Protein AF-A0A918WBV5-F1 (afdb_monomer_lite)

Sequence (79 aa):
MRLLESLAPEEARALRVTLCGYDHREAGQALLAAIALCRRWSAAAEAPVERRRHAEELAVRYLLDVVEGSIGRSTGADG

Secondary structure (DSSP, 8-state):
-HHHHHH-HHHHHHHHTT---S-HHHHHHHHHHHHHHHHHHHHH-SS-----HHHHHHHHHHHHHHHTTGGGSSSS---

pLDDT: mean 82.0, std 12.77, range [46.34, 94.69]

Structure (mmCIF, N/CA/C/O backbone):
data_AF-A0A918WBV5-F1
#
_entry.id   AF-A0A918WBV5-F1
#
loop_
_atom_site.group_PDB
_atom_site.id
_atom_site.type_symbol
_atom_site.label_atom_id
_atom_site.label_alt_id
_atom_site.label_comp_id
_atom_site.label_asym_id
_atom_site.label_entity_id
_atom_site.label_seq_id
_atom_site.pdbx_PDB_ins_code
_atom_site.Cartn_x
_atom_site.Cartn_y
_atom_site.Cartn_z
_atom_site.occupancy
_atom_site.B_iso_or_equiv
_atom_site.auth_seq_id
_atom_site.auth_comp_id
_atom_site.auth_asym_id
_atom_site.auth_atom_id
_atom_site.pdbx_PDB_model_num
ATOM 1 N N . MET A 1 1 ? 1.931 -15.322 9.111 1.00 60.69 1 MET A N 1
ATOM 2 C CA . MET A 1 1 ? 0.784 -15.076 8.209 1.00 60.69 1 MET A CA 1
ATOM 3 C C . MET A 1 1 ? -0.506 -15.736 8.700 1.00 60.69 1 MET A C 1
ATOM 5 O O . MET A 1 1 ? -1.475 -15.014 8.862 1.00 60.69 1 MET A O 1
ATOM 9 N N . ARG A 1 2 ? -0.502 -17.029 9.077 1.00 73.88 2 ARG A N 1
ATOM 10 C CA . ARG A 1 2 ? -1.704 -17.750 9.566 1.00 73.88 2 ARG A CA 1
ATOM 11 C C . ARG A 1 2 ? -2.455 -17.094 10.735 1.00 73.88 2 ARG A C 1
ATOM 13 O O . ARG A 1 2 ? -3.675 -17.139 10.768 1.00 73.88 2 ARG A O 1
ATOM 20 N N . LEU A 1 3 ? -1.740 -16.484 11.685 1.00 78.69 3 LEU A N 1
ATOM 21 C CA . LEU A 1 3 ? -2.375 -15.820 12.832 1.00 78.69 3 LEU A CA 1
ATOM 22 C C . LEU A 1 3 ? -3.207 -14.603 12.399 1.00 78.69 3 LEU A C 1
ATOM 24 O O . LEU A 1 3 ? -4.327 -14.433 12.857 1.00 78.69 3 LEU A O 1
ATOM 28 N N . LEU A 1 4 ? -2.682 -13.792 11.478 1.00 79.00 4 LEU A N 1
ATOM 29 C CA . LEU A 1 4 ? -3.402 -12.632 10.961 1.00 79.00 4 LEU A CA 1
ATOM 30 C C . LEU A 1 4 ? -4.575 -13.058 10.073 1.00 79.00 4 LEU A C 1
ATOM 32 O O . LEU A 1 4 ? -5.657 -12.512 10.207 1.00 79.00 4 LEU A O 1
ATOM 36 N N . GLU A 1 5 ? -4.391 -14.084 9.239 1.00 85.19 5 GLU A N 1
ATOM 37 C CA . GLU A 1 5 ? -5.470 -14.660 8.419 1.00 85.19 5 GLU A CA 1
ATOM 38 C C . GLU A 1 5 ? -6.638 -15.188 9.266 1.00 85.19 5 GLU A C 1
ATOM 40 O O . GLU A 1 5 ? -7.783 -15.120 8.834 1.00 85.19 5 GLU A O 1
ATOM 45 N N . SER A 1 6 ? -6.362 -15.682 10.477 1.00 87.19 6 SER A N 1
ATOM 46 C CA . SER A 1 6 ? -7.392 -16.157 11.406 1.00 87.19 6 SER A CA 1
ATOM 47 C C . SER A 1 6 ? -8.094 -15.039 12.181 1.00 87.19 6 SER A C 1
ATOM 49 O O . SER A 1 6 ? -9.242 -15.225 12.572 1.00 87.19 6 SER A O 1
ATOM 51 N N . LEU A 1 7 ? -7.406 -13.933 12.477 1.00 90.06 7 LEU A N 1
ATOM 52 C CA . LEU A 1 7 ? -7.925 -12.858 13.335 1.00 90.06 7 LEU A CA 1
ATOM 53 C C . LEU A 1 7 ? -8.531 -11.698 12.538 1.00 90.06 7 LEU A C 1
ATOM 55 O O . LEU A 1 7 ? -9.428 -11.020 13.027 1.00 90.06 7 LEU A O 1
ATOM 59 N N . ALA A 1 8 ? -8.012 -11.461 11.337 1.00 86.19 8 ALA A N 1
ATOM 60 C CA . ALA A 1 8 ? -8.282 -10.291 10.513 1.00 86.19 8 ALA A CA 1
ATOM 61 C C . ALA A 1 8 ? -8.144 -10.686 9.023 1.00 86.19 8 ALA A C 1
ATOM 63 O O . ALA A 1 8 ? -7.150 -10.356 8.365 1.00 86.19 8 ALA A O 1
ATOM 64 N N . PRO A 1 9 ? -9.081 -11.499 8.496 1.00 86.00 9 PRO A N 1
ATOM 65 C CA . PRO A 1 9 ? -8.954 -12.111 7.172 1.00 86.00 9 PRO A CA 1
ATOM 66 C C . PRO A 1 9 ? -8.937 -11.078 6.038 1.00 86.00 9 PRO A C 1
ATOM 68 O O . PRO A 1 9 ? -8.200 -11.248 5.064 1.00 86.00 9 PRO A O 1
ATOM 71 N N . GLU A 1 10 ? -9.690 -9.986 6.173 1.00 87.50 10 GLU A N 1
ATOM 72 C CA . GLU A 1 10 ? -9.739 -8.920 5.170 1.00 87.50 10 GLU A CA 1
ATOM 73 C C . GLU A 1 10 ? -8.443 -8.099 5.156 1.00 87.50 10 GLU A C 1
ATOM 75 O O . GLU A 1 10 ? -7.900 -7.797 4.092 1.00 87.50 10 GLU A O 1
ATOM 80 N N . GLU A 1 11 ? -7.871 -7.815 6.324 1.00 86.75 11 GLU A N 1
ATOM 81 C CA . GLU A 1 11 ? -6.578 -7.153 6.482 1.00 86.75 11 GLU A CA 1
ATOM 82 C C . GLU A 1 11 ? -5.444 -8.037 5.959 1.00 86.75 11 GLU A C 1
ATOM 84 O O . GLU A 1 11 ? -4.547 -7.560 5.260 1.00 86.75 11 GLU A O 1
ATOM 89 N N . ALA A 1 12 ? -5.504 -9.343 6.228 1.00 88.44 12 ALA A N 1
ATOM 90 C CA . ALA A 1 12 ? -4.559 -10.310 5.685 1.00 88.44 12 ALA A CA 1
ATOM 91 C C . ALA A 1 12 ? -4.638 -10.376 4.152 1.00 88.44 12 ALA A C 1
ATOM 93 O O . ALA A 1 12 ? -3.605 -10.419 3.478 1.00 88.44 12 ALA A O 1
ATOM 94 N N . ARG A 1 13 ? -5.847 -10.332 3.580 1.00 86.88 13 ARG A N 1
ATOM 95 C CA . ARG A 1 13 ? -6.052 -10.269 2.127 1.00 86.88 13 ARG A CA 1
ATOM 96 C C . ARG A 1 13 ? -5.516 -8.964 1.539 1.00 86.88 13 ARG A C 1
ATOM 98 O O . ARG A 1 13 ? -4.867 -8.993 0.494 1.00 86.88 13 ARG A O 1
ATOM 105 N N . ALA A 1 14 ? -5.732 -7.843 2.220 1.00 87.56 14 ALA A N 1
ATOM 106 C CA . ALA A 1 14 ? -5.212 -6.542 1.817 1.00 87.56 14 ALA A CA 1
ATOM 107 C C . ALA A 1 14 ? -3.676 -6.464 1.893 1.00 87.56 14 ALA A C 1
ATOM 109 O O . ALA A 1 14 ? -3.062 -5.787 1.078 1.00 87.56 14 ALA A O 1
ATOM 110 N N . LEU A 1 15 ? -3.036 -7.195 2.806 1.00 88.88 15 LEU A N 1
ATOM 111 C CA . LEU A 1 15 ? -1.574 -7.311 2.857 1.00 88.88 15 LEU A CA 1
ATOM 112 C C . LEU A 1 15 ? -1.010 -8.232 1.772 1.00 88.88 1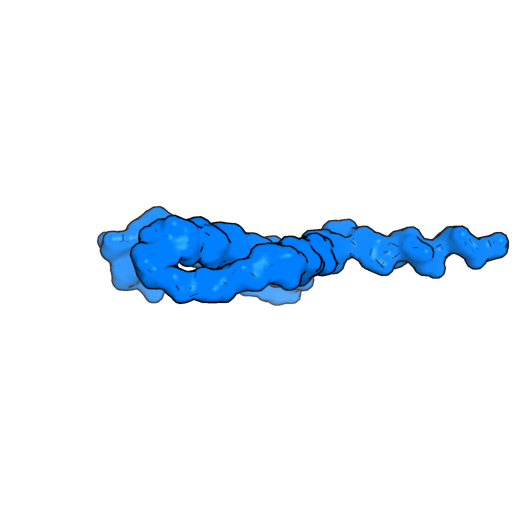5 LEU A C 1
ATOM 114 O O . LEU A 1 15 ? 0.105 -8.027 1.305 1.00 88.88 15 LEU A O 1
ATOM 118 N N . ARG A 1 16 ? -1.762 -9.242 1.320 1.00 89.06 16 ARG A N 1
ATOM 119 C CA . ARG A 1 16 ? -1.293 -10.141 0.249 1.00 89.06 16 ARG A CA 1
ATOM 120 C C . ARG A 1 16 ? -1.043 -9.411 -1.066 1.00 89.06 16 ARG A C 1
ATOM 122 O O . ARG A 1 16 ? -0.129 -9.795 -1.784 1.00 89.06 16 ARG A O 1
ATOM 129 N N . VAL A 1 17 ? -1.799 -8.352 -1.362 1.00 89.12 17 VAL A N 1
ATOM 130 C CA . VAL A 1 17 ? -1.595 -7.537 -2.574 1.00 89.12 17 VAL A CA 1
ATOM 131 C C . VAL A 1 17 ? -0.386 -6.600 -2.489 1.00 89.12 17 VAL A C 1
ATOM 133 O O . VAL A 1 17 ? -0.003 -6.028 -3.502 1.00 89.12 17 VAL A O 1
ATOM 136 N N . THR A 1 18 ? 0.245 -6.458 -1.318 1.00 89.62 18 THR A N 1
ATOM 137 C CA . THR A 1 18 ? 1.499 -5.699 -1.165 1.00 89.62 18 THR A CA 1
ATOM 138 C C . THR A 1 18 ? 2.740 -6.581 -1.307 1.00 89.62 18 THR A C 1
ATOM 140 O O . THR A 1 18 ? 3.856 -6.103 -1.114 1.00 89.62 18 THR A O 1
ATOM 143 N N . LEU A 1 19 ? 2.571 -7.876 -1.579 1.00 89.00 19 LEU A N 1
ATOM 144 C CA . LEU A 1 19 ? 3.673 -8.788 -1.864 1.00 89.00 19 LEU A CA 1
ATOM 145 C C . LEU A 1 19 ? 3.984 -8.752 -3.363 1.00 89.00 19 LEU A C 1
ATOM 147 O O . LEU A 1 19 ? 3.073 -8.689 -4.184 1.00 89.00 19 LEU A O 1
ATOM 151 N N . CYS A 1 20 ? 5.265 -8.821 -3.716 1.00 89.62 20 CYS A N 1
ATOM 152 C CA . CYS A 1 20 ? 5.728 -8.932 -5.098 1.00 89.62 20 CYS A CA 1
ATOM 153 C C . CYS A 1 20 ? 6.676 -10.123 -5.253 1.00 89.62 20 CYS A C 1
ATOM 155 O O . CYS A 1 20 ? 7.308 -10.554 -4.284 1.00 89.62 20 CYS A O 1
ATOM 157 N N . GLY A 1 21 ? 6.745 -10.663 -6.472 1.00 83.62 21 GLY A N 1
ATOM 158 C CA . GLY A 1 21 ? 7.806 -11.575 -6.879 1.00 83.62 21 GLY A CA 1
ATOM 159 C C . GLY A 1 21 ? 9.087 -10.820 -7.246 1.00 83.62 21 GLY A C 1
ATOM 160 O O . GLY A 1 21 ? 9.418 -9.791 -6.662 1.00 83.62 21 GLY A O 1
ATOM 161 N N . TYR A 1 22 ? 9.812 -11.326 -8.245 1.00 80.81 22 TYR A N 1
ATOM 162 C CA . TYR A 1 22 ? 11.070 -10.737 -8.730 1.00 80.81 22 TYR A CA 1
ATOM 163 C C . TYR A 1 22 ? 10.892 -9.840 -9.968 1.00 80.81 22 TYR A C 1
ATOM 165 O O . TYR A 1 22 ? 11.869 -9.511 -10.636 1.00 80.81 22 TYR A O 1
ATOM 173 N N . ASP A 1 23 ? 9.655 -9.458 -10.294 1.00 86.50 23 ASP A N 1
ATOM 174 C CA . ASP A 1 23 ? 9.334 -8.623 -11.450 1.00 86.50 23 ASP A CA 1
ATOM 175 C C . ASP A 1 23 ? 9.186 -7.141 -11.061 1.00 86.50 23 ASP A C 1
ATOM 177 O O . ASP A 1 23 ? 8.525 -6.788 -10.082 1.00 86.50 23 ASP A O 1
ATOM 181 N N . HIS A 1 24 ? 9.797 -6.248 -11.844 1.00 84.12 24 HIS A N 1
ATOM 182 C CA . HIS A 1 24 ? 9.789 -4.809 -11.565 1.00 84.12 24 HIS A CA 1
ATOM 183 C C . HIS A 1 24 ? 8.391 -4.185 -11.652 1.00 84.12 24 HIS A C 1
ATOM 185 O O . HIS A 1 24 ? 8.086 -3.250 -10.905 1.00 84.12 24 HIS A O 1
ATOM 191 N N . ARG A 1 25 ? 7.527 -4.693 -12.536 1.00 86.00 25 ARG A N 1
ATOM 192 C CA . ARG A 1 25 ? 6.152 -4.210 -12.668 1.00 86.00 25 ARG A CA 1
ATOM 193 C C . ARG A 1 25 ? 5.311 -4.682 -11.485 1.00 86.00 25 ARG A C 1
ATOM 195 O O . ARG A 1 25 ? 4.567 -3.879 -10.925 1.00 86.00 25 ARG A O 1
ATOM 202 N N . GLU A 1 26 ? 5.467 -5.932 -11.058 1.00 89.25 26 GLU A N 1
ATOM 203 C CA . GLU A 1 26 ? 4.854 -6.461 -9.835 1.00 89.25 26 GLU A CA 1
ATOM 204 C C . GLU A 1 26 ? 5.305 -5.690 -8.592 1.00 89.25 26 GLU A C 1
ATOM 206 O O . GLU A 1 26 ? 4.468 -5.326 -7.767 1.00 89.25 26 GLU A O 1
ATOM 211 N N . ALA A 1 27 ? 6.597 -5.367 -8.476 1.00 90.62 27 ALA A N 1
ATOM 212 C CA . ALA A 1 27 ? 7.123 -4.544 -7.386 1.00 90.62 27 ALA A CA 1
ATOM 213 C C . ALA A 1 27 ? 6.478 -3.147 -7.363 1.00 90.62 27 ALA A C 1
ATOM 215 O O . ALA A 1 27 ? 6.072 -2.657 -6.308 1.00 90.62 27 ALA A O 1
ATOM 216 N N . GLY A 1 28 ? 6.310 -2.532 -8.536 1.00 91.62 28 GLY A N 1
ATOM 217 C CA . GLY A 1 28 ? 5.593 -1.270 -8.694 1.00 91.62 28 GLY A CA 1
ATOM 218 C C . GLY A 1 28 ? 4.136 -1.331 -8.225 1.00 91.62 28 GLY A C 1
ATOM 219 O O . GLY A 1 28 ? 3.684 -0.476 -7.462 1.00 91.62 28 GLY A O 1
ATOM 220 N N . GLN A 1 29 ? 3.406 -2.368 -8.636 1.00 91.50 29 GLN A N 1
ATOM 221 C CA . GLN A 1 29 ? 2.013 -2.580 -8.229 1.00 91.50 29 GLN A CA 1
ATOM 222 C C . GLN A 1 29 ? 1.886 -2.854 -6.723 1.00 91.50 29 GLN A C 1
ATOM 224 O O . GLN A 1 29 ? 1.003 -2.298 -6.069 1.00 91.50 29 GLN A O 1
ATOM 229 N N . ALA A 1 30 ? 2.802 -3.640 -6.153 1.00 93.94 30 ALA A N 1
ATOM 230 C CA . ALA A 1 30 ? 2.846 -3.923 -4.722 1.00 93.94 30 ALA A CA 1
ATOM 231 C C . ALA A 1 30 ? 3.084 -2.654 -3.884 1.00 93.94 30 ALA A C 1
ATOM 233 O O . ALA A 1 30 ? 2.426 -2.457 -2.859 1.00 93.94 30 ALA A O 1
ATOM 234 N N . LEU A 1 31 ? 3.963 -1.753 -4.339 1.00 92.88 31 LEU A N 1
ATOM 235 C CA . LEU A 1 31 ? 4.193 -0.457 -3.691 1.00 92.88 31 LEU A CA 1
ATOM 236 C C . LEU A 1 31 ? 2.947 0.436 -3.734 1.00 92.88 31 LEU A C 1
ATOM 238 O O . LEU A 1 31 ? 2.576 1.028 -2.717 1.00 92.88 31 LEU A O 1
ATOM 242 N N . LEU A 1 32 ? 2.260 0.504 -4.878 1.00 93.69 32 LEU A N 1
ATOM 243 C CA . LEU A 1 32 ? 1.005 1.255 -5.007 1.00 93.69 32 LEU A CA 1
ATOM 244 C C . LEU A 1 32 ? -0.090 0.692 -4.087 1.00 93.69 32 LEU A C 1
ATOM 246 O O . LEU A 1 32 ? -0.790 1.458 -3.417 1.00 93.69 32 LEU A O 1
ATOM 250 N N . ALA A 1 33 ? -0.198 -0.636 -3.993 1.00 93.31 33 ALA A N 1
ATOM 251 C CA . ALA A 1 33 ? -1.116 -1.304 -3.074 1.00 93.31 33 ALA A CA 1
ATOM 252 C C . ALA A 1 33 ? -0.787 -0.987 -1.605 1.00 93.31 33 ALA A C 1
ATOM 254 O O . ALA A 1 33 ? -1.693 -0.687 -0.823 1.00 93.31 33 ALA A O 1
ATOM 255 N N . ALA A 1 34 ? 0.499 -0.969 -1.239 1.00 92.44 34 ALA A N 1
ATOM 256 C CA . ALA A 1 34 ? 0.945 -0.607 0.105 1.00 92.44 34 ALA A CA 1
ATOM 257 C C . ALA A 1 34 ? 0.580 0.843 0.460 1.00 92.44 34 ALA A C 1
ATOM 259 O O . ALA A 1 34 ? 0.060 1.105 1.544 1.00 92.44 34 ALA A O 1
ATOM 260 N N . ILE A 1 35 ? 0.768 1.787 -0.467 1.00 91.75 35 ILE A N 1
ATOM 261 C CA . ILE A 1 35 ? 0.370 3.187 -0.267 1.00 91.75 35 ILE A CA 1
ATOM 262 C C . ILE A 1 35 ? -1.146 3.310 -0.074 1.00 91.75 35 ILE A C 1
ATOM 264 O O . ILE A 1 35 ? -1.598 4.019 0.830 1.00 91.75 35 ILE A O 1
ATOM 268 N N . ALA A 1 36 ? -1.947 2.619 -0.890 1.00 91.06 36 ALA A N 1
ATOM 269 C CA . ALA A 1 36 ? -3.403 2.623 -0.759 1.00 91.06 36 ALA A CA 1
ATOM 270 C C . ALA A 1 36 ? -3.862 2.054 0.596 1.00 91.06 36 ALA A C 1
ATOM 272 O O . ALA A 1 36 ? -4.800 2.580 1.207 1.00 91.06 36 ALA A O 1
ATOM 273 N N . LEU A 1 37 ? -3.177 1.019 1.087 1.00 90.75 37 LEU A N 1
ATOM 274 C CA . LEU A 1 37 ? -3.434 0.416 2.391 1.00 90.75 37 LEU A CA 1
ATOM 275 C C . LEU A 1 37 ? -3.082 1.375 3.536 1.00 90.75 37 LEU A C 1
ATOM 277 O O . LEU A 1 37 ? -3.930 1.644 4.387 1.00 90.75 37 LEU A O 1
ATOM 281 N N . CYS A 1 38 ? -1.895 1.986 3.494 1.00 86.94 38 CYS A N 1
ATOM 282 C CA . CYS A 1 38 ? -1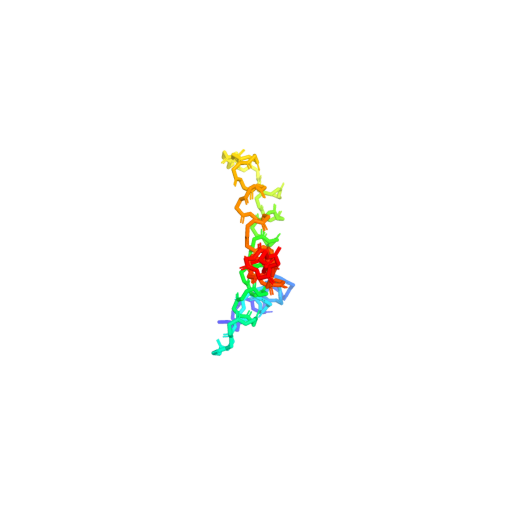.479 3.015 4.448 1.00 86.94 38 CYS A CA 1
ATOM 283 C C . CYS A 1 38 ? -2.453 4.198 4.463 1.00 86.94 38 CYS A C 1
ATOM 285 O O . CYS A 1 38 ? -2.860 4.655 5.528 1.00 86.94 38 CYS A O 1
ATOM 287 N N . ARG A 1 39 ? -2.902 4.672 3.292 1.00 87.81 39 ARG A N 1
ATOM 288 C CA . ARG A 1 39 ? -3.911 5.738 3.188 1.00 87.81 39 ARG A CA 1
ATOM 289 C C . ARG A 1 39 ? -5.180 5.399 3.954 1.00 87.81 39 ARG A C 1
ATOM 291 O O . ARG A 1 39 ? -5.639 6.239 4.726 1.00 87.81 39 ARG A O 1
ATOM 298 N N . ARG A 1 40 ? -5.701 4.189 3.750 1.00 87.75 40 ARG A N 1
ATOM 299 C CA . ARG A 1 40 ? -6.937 3.698 4.365 1.00 87.75 40 ARG A CA 1
ATOM 300 C C . ARG A 1 40 ? -6.801 3.546 5.876 1.00 87.75 40 ARG A C 1
ATOM 302 O O . ARG A 1 40 ? -7.642 4.053 6.608 1.00 87.75 40 ARG A O 1
ATOM 309 N N . TRP A 1 41 ? -5.740 2.895 6.341 1.00 86.44 41 TRP A N 1
ATOM 310 C CA . TRP A 1 41 ? -5.530 2.669 7.770 1.00 86.44 41 TRP A CA 1
ATOM 311 C C . TRP A 1 41 ? -5.225 3.955 8.525 1.00 86.44 41 TRP A C 1
ATOM 313 O O . TRP A 1 41 ? -5.792 4.174 9.586 1.00 86.44 41 TRP A O 1
ATOM 323 N N . SER A 1 42 ? -4.424 4.859 7.960 1.00 83.50 42 SER A N 1
ATOM 324 C CA . SER A 1 42 ? -4.197 6.171 8.573 1.00 83.50 42 SER A CA 1
ATOM 325 C C . SER A 1 42 ? -5.441 7.062 8.568 1.00 83.50 42 SER A C 1
ATOM 327 O O . SER A 1 42 ? -5.515 7.969 9.382 1.00 83.50 42 SER A O 1
ATOM 329 N N . ALA A 1 43 ? -6.402 6.848 7.662 1.00 82.81 43 ALA A N 1
ATOM 330 C CA . ALA A 1 43 ? -7.692 7.541 7.711 1.00 82.81 43 ALA A CA 1
ATOM 331 C C . ALA A 1 43 ? -8.634 6.957 8.778 1.00 82.81 43 ALA A C 1
ATOM 333 O O . ALA A 1 43 ? -9.469 7.681 9.308 1.00 82.81 43 ALA A O 1
ATOM 334 N N . ALA A 1 44 ? -8.502 5.662 9.078 1.00 82.25 44 ALA A N 1
ATOM 335 C CA . ALA A 1 44 ? -9.267 4.973 10.115 1.00 82.25 44 ALA A CA 1
ATOM 336 C C . ALA A 1 44 ? -8.646 5.103 11.519 1.00 82.25 44 ALA A C 1
ATOM 338 O O . ALA A 1 44 ? -9.320 4.848 12.512 1.00 82.25 44 ALA A O 1
ATOM 339 N N . ALA A 1 45 ? -7.367 5.470 11.613 1.00 79.62 45 ALA A N 1
ATOM 340 C CA . ALA A 1 45 ? -6.677 5.657 12.879 1.00 79.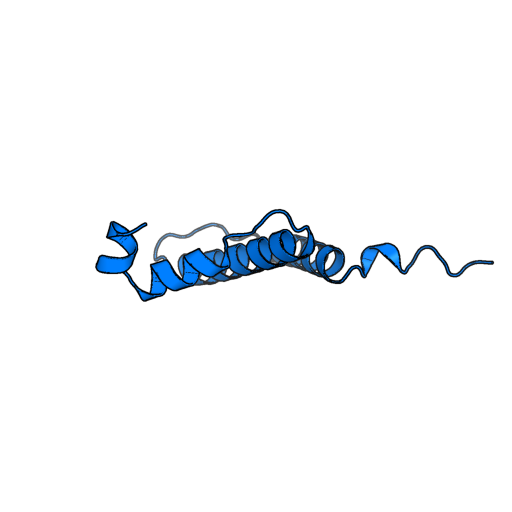62 45 ALA A CA 1
ATOM 341 C C . ALA A 1 45 ? -7.132 6.955 13.564 1.00 79.62 45 ALA A C 1
ATOM 343 O O . ALA A 1 45 ? -7.097 8.028 12.968 1.00 79.62 45 ALA A O 1
ATOM 344 N N . GLU A 1 46 ? -7.489 6.864 14.847 1.00 66.69 46 GLU A N 1
ATOM 345 C CA . GLU A 1 46 ? -7.819 8.029 15.684 1.00 66.69 46 GLU A CA 1
ATOM 346 C C . GLU A 1 46 ? -6.580 8.878 16.029 1.00 66.69 46 GLU A C 1
ATOM 348 O O . GLU A 1 46 ? -6.695 10.039 16.418 1.00 66.69 46 GLU A O 1
ATOM 353 N N . ALA A 1 47 ? -5.377 8.314 15.870 1.00 69.38 47 ALA A N 1
ATOM 354 C CA . ALA A 1 47 ? -4.127 9.017 16.114 1.00 69.38 47 ALA A CA 1
ATOM 355 C C . ALA A 1 47 ? -3.797 9.980 14.955 1.00 69.38 47 ALA A C 1
ATOM 357 O O . ALA A 1 47 ? -3.775 9.553 13.794 1.00 69.38 47 ALA A O 1
ATOM 358 N N . PRO A 1 48 ? -3.466 11.255 15.237 1.00 62.44 48 PRO A N 1
ATOM 359 C CA . PRO A 1 48 ? -3.104 12.218 14.208 1.00 62.44 48 PRO A CA 1
ATOM 360 C C . PRO A 1 48 ? -1.725 11.874 13.635 1.00 62.44 48 PRO A C 1
ATOM 362 O O . PRO A 1 48 ? -0.687 12.292 14.140 1.00 62.44 48 PRO A O 1
ATOM 365 N N . VAL A 1 49 ? -1.710 11.10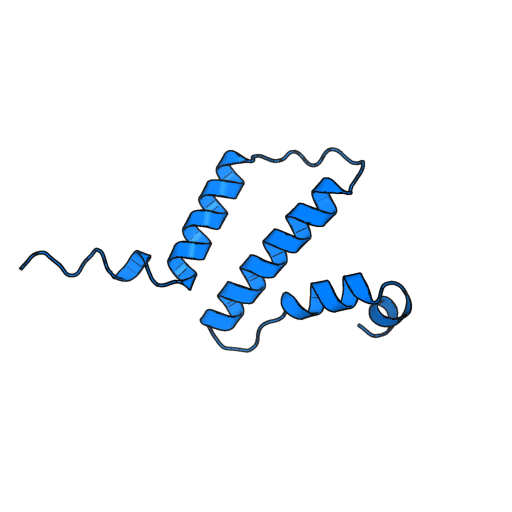2 12.552 1.00 70.81 49 VAL A N 1
ATOM 366 C CA . VAL A 1 49 ? -0.530 10.979 11.696 1.00 70.81 49 VAL A CA 1
ATOM 367 C C . VAL A 1 49 ? -0.428 12.273 10.895 1.00 70.81 49 VAL A C 1
ATOM 369 O O . VAL A 1 49 ? -1.333 12.595 10.123 1.00 70.81 49 VAL A O 1
ATOM 372 N N . GLU A 1 50 ? 0.652 13.036 11.068 1.00 73.12 50 GLU A N 1
ATOM 373 C CA . GLU A 1 50 ? 0.876 14.234 10.258 1.00 73.12 50 GLU A CA 1
ATOM 374 C C . GLU A 1 50 ? 1.052 13.828 8.788 1.00 73.12 50 GLU A C 1
ATOM 376 O O . GLU A 1 50 ? 2.037 13.198 8.399 1.00 73.12 50 GLU A O 1
ATOM 381 N N . ARG A 1 51 ? 0.071 14.182 7.952 1.00 72.00 51 ARG A N 1
ATOM 382 C CA . ARG A 1 51 ? 0.100 13.881 6.519 1.00 72.00 51 ARG A CA 1
ATOM 383 C C . ARG A 1 51 ? 0.512 15.111 5.735 1.00 72.00 51 ARG A C 1
ATOM 385 O O . ARG A 1 51 ? -0.290 16.020 5.522 1.00 72.00 51 ARG A O 1
ATOM 392 N N . ARG A 1 52 ? 1.728 15.092 5.192 1.00 84.69 52 ARG A N 1
ATOM 393 C CA . ARG A 1 52 ? 2.157 16.037 4.150 1.00 84.69 52 ARG A CA 1
ATOM 394 C C . ARG A 1 52 ? 1.509 15.663 2.814 1.00 84.69 52 ARG A C 1
ATOM 396 O O . ARG A 1 52 ? 2.180 15.154 1.922 1.00 84.69 52 ARG A O 1
ATOM 403 N N . ARG A 1 53 ? 0.195 15.898 2.690 1.00 82.44 53 ARG A N 1
ATOM 404 C CA . ARG A 1 53 ? -0.642 15.440 1.559 1.00 82.44 53 ARG A CA 1
ATOM 405 C C . ARG A 1 53 ? -0.041 15.769 0.194 1.00 82.44 53 ARG A C 1
ATOM 407 O O . ARG A 1 53 ? 0.010 14.904 -0.665 1.00 82.44 53 ARG A O 1
ATOM 414 N N . HIS A 1 54 ? 0.495 16.976 0.037 1.00 85.19 54 HIS A N 1
ATOM 415 C CA . HIS A 1 54 ? 1.097 17.403 -1.223 1.00 85.19 54 HIS A CA 1
ATOM 416 C C . HIS A 1 54 ? 2.380 16.630 -1.576 1.00 85.19 54 HIS A C 1
ATOM 418 O O . HIS A 1 54 ? 2.558 16.200 -2.711 1.00 85.19 54 HIS A O 1
ATOM 424 N N . ALA A 1 55 ? 3.258 16.395 -0.594 1.00 87.75 55 ALA A N 1
ATOM 425 C CA . ALA A 1 55 ? 4.459 15.584 -0.798 1.00 87.75 55 ALA A CA 1
ATOM 426 C C . ALA A 1 55 ? 4.100 14.120 -1.098 1.00 87.75 55 ALA A C 1
ATOM 428 O O . ALA A 1 55 ? 4.729 13.481 -1.938 1.00 87.75 55 ALA A O 1
ATOM 429 N N . GLU A 1 56 ? 3.061 13.603 -0.439 1.00 90.00 56 GLU A N 1
ATOM 430 C CA . GLU A 1 56 ? 2.532 12.265 -0.690 1.00 90.00 56 GLU A CA 1
ATOM 431 C C . GLU A 1 56 ? 1.955 12.144 -2.111 1.00 90.00 56 GLU A C 1
ATOM 433 O O . GLU A 1 56 ? 2.251 11.186 -2.817 1.00 90.00 56 GLU A O 1
ATOM 438 N N . GLU A 1 57 ? 1.163 13.116 -2.562 1.00 91.00 57 GLU A N 1
ATOM 439 C CA . GLU A 1 57 ? 0.624 13.166 -3.926 1.00 91.00 57 GLU A CA 1
ATOM 440 C C . GLU A 1 57 ? 1.730 13.221 -4.981 1.00 91.00 57 GLU A C 1
ATOM 442 O O . GLU A 1 57 ? 1.666 12.474 -5.960 1.00 91.00 57 GLU A O 1
ATOM 447 N N . LEU A 1 58 ? 2.762 14.042 -4.760 1.00 94.69 58 LEU A N 1
ATOM 448 C CA . LEU A 1 58 ? 3.917 14.136 -5.650 1.00 94.69 58 LEU A CA 1
ATOM 449 C C . LEU A 1 58 ? 4.663 12.798 -5.749 1.00 94.69 58 LEU A C 1
ATOM 451 O O . LEU A 1 58 ? 4.939 12.324 -6.851 1.00 94.69 58 LEU A O 1
ATOM 455 N N . ALA A 1 59 ? 4.946 12.160 -4.610 1.00 92.69 59 ALA A N 1
ATOM 456 C CA . ALA A 1 59 ? 5.628 10.869 -4.571 1.00 92.69 59 ALA A CA 1
ATOM 457 C C . ALA A 1 59 ? 4.811 9.762 -5.259 1.00 92.69 59 ALA A C 1
ATOM 459 O O . ALA A 1 59 ? 5.363 8.956 -6.008 1.00 92.69 59 ALA A O 1
ATOM 460 N N . VAL A 1 60 ? 3.489 9.742 -5.049 1.00 93.81 60 VAL A N 1
ATOM 461 C CA . VAL A 1 60 ? 2.592 8.771 -5.693 1.00 93.81 60 VAL A CA 1
ATOM 462 C C . VAL A 1 60 ? 2.505 8.998 -7.195 1.00 93.81 60 VAL A C 1
ATOM 464 O O . VAL A 1 60 ? 2.516 8.026 -7.945 1.00 93.81 60 VAL A O 1
ATOM 467 N N . ARG A 1 61 ? 2.447 10.256 -7.645 1.00 93.94 61 ARG A N 1
ATOM 468 C CA . ARG A 1 61 ? 2.449 10.585 -9.074 1.00 93.94 61 ARG A CA 1
ATOM 469 C C . ARG A 1 61 ? 3.719 10.076 -9.745 1.00 93.94 61 ARG A C 1
ATOM 471 O O . ARG A 1 61 ? 3.623 9.335 -10.712 1.00 93.94 61 ARG A O 1
ATOM 478 N N . TYR A 1 62 ? 4.877 10.398 -9.171 1.00 92.62 62 TYR A N 1
ATOM 479 C CA . TYR A 1 62 ? 6.160 9.926 -9.680 1.00 92.62 62 TYR A CA 1
ATOM 480 C C . TYR A 1 62 ? 6.221 8.394 -9.752 1.00 92.62 62 TYR A C 1
ATOM 482 O O . TYR A 1 62 ? 6.644 7.833 -10.759 1.00 92.62 62 TYR A O 1
ATOM 490 N N . LEU A 1 63 ? 5.759 7.700 -8.707 1.00 92.19 63 LEU A N 1
ATOM 491 C CA . LEU A 1 63 ? 5.730 6.239 -8.701 1.00 92.19 63 LEU A CA 1
ATOM 492 C C . LEU A 1 63 ? 4.818 5.676 -9.801 1.00 92.19 63 LEU A C 1
ATOM 494 O O . LEU A 1 63 ? 5.227 4.753 -10.498 1.00 92.19 63 LEU A O 1
ATOM 498 N N . LEU A 1 64 ? 3.611 6.225 -9.975 1.00 93.31 64 LEU A N 1
ATOM 499 C CA . LEU A 1 64 ? 2.707 5.824 -11.060 1.00 93.31 64 LEU A CA 1
ATOM 500 C C . LEU A 1 64 ? 3.379 5.991 -12.423 1.00 93.31 64 LEU A C 1
ATOM 502 O O . LEU A 1 64 ? 3.348 5.072 -13.236 1.00 93.31 64 LEU A O 1
ATOM 506 N N . ASP A 1 65 ? 4.059 7.116 -12.627 1.00 92.00 65 ASP A N 1
ATOM 507 C CA . ASP A 1 65 ? 4.750 7.406 -13.877 1.00 92.00 65 ASP A CA 1
ATOM 508 C C . ASP A 1 65 ? 5.894 6.410 -14.164 1.00 92.00 65 ASP A C 1
ATOM 510 O O . ASP A 1 65 ? 6.069 5.951 -15.298 1.00 92.00 65 ASP A O 1
ATOM 514 N N . VAL A 1 66 ? 6.647 6.003 -13.134 1.00 90.00 66 VAL A N 1
ATOM 515 C CA . VAL A 1 66 ? 7.664 4.939 -13.248 1.00 90.00 66 VAL A CA 1
ATOM 516 C C . VAL A 1 66 ? 7.020 3.601 -13.620 1.00 90.00 66 VAL A C 1
ATOM 518 O O . VAL A 1 66 ? 7.511 2.906 -14.509 1.00 90.00 66 VAL A O 1
ATOM 521 N N . VAL A 1 67 ? 5.915 3.239 -12.966 1.00 88.94 67 VAL A N 1
ATOM 522 C CA . VAL A 1 67 ? 5.240 1.943 -13.159 1.00 88.94 67 VAL A CA 1
ATOM 523 C C . VAL A 1 67 ? 4.558 1.841 -14.526 1.00 88.94 67 VAL A C 1
ATOM 525 O O . VAL A 1 67 ? 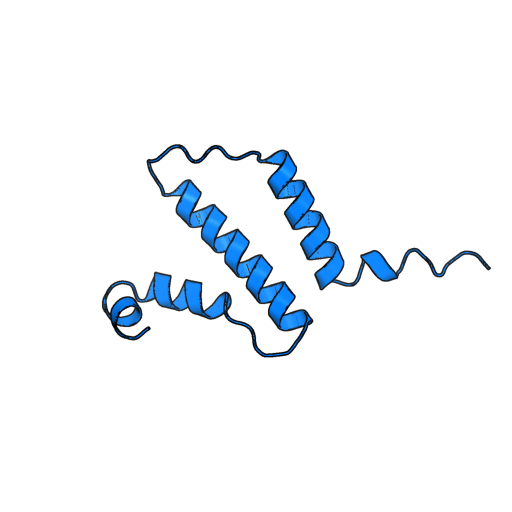4.562 0.774 -15.139 1.00 88.94 67 VAL A O 1
ATOM 528 N N . GLU A 1 68 ? 4.004 2.942 -15.032 1.00 87.50 68 GLU A N 1
ATOM 529 C CA . GLU A 1 68 ? 3.397 3.040 -16.369 1.00 87.50 68 GLU A CA 1
ATOM 530 C C . GLU A 1 68 ? 4.440 3.266 -17.485 1.00 87.50 68 GLU A C 1
ATOM 532 O O . GLU A 1 68 ? 4.111 3.329 -18.681 1.00 87.50 68 GLU A O 1
ATOM 537 N N . GLY A 1 69 ? 5.715 3.405 -17.108 1.00 81.75 69 GLY A N 1
ATOM 538 C CA . GLY A 1 69 ? 6.823 3.676 -18.018 1.00 81.75 69 GLY A CA 1
ATOM 539 C C . GLY A 1 69 ? 6.700 5.020 -18.742 1.00 81.75 69 GLY A C 1
ATOM 540 O O . GLY A 1 69 ? 7.242 5.169 -19.838 1.00 81.75 69 GLY A O 1
ATOM 541 N N . SER A 1 70 ? 5.960 5.986 -18.189 1.00 72.56 70 SER A N 1
ATOM 542 C CA . SER A 1 70 ? 5.744 7.305 -18.801 1.00 72.56 70 SER A CA 1
ATOM 543 C C . SER A 1 70 ? 6.979 8.208 -18.710 1.00 72.56 70 SER A C 1
ATOM 545 O O . SER A 1 70 ? 7.174 9.045 -19.587 1.00 72.56 70 SER A O 1
ATOM 547 N N . ILE A 1 71 ? 7.875 7.971 -17.745 1.00 65.69 71 ILE A N 1
ATOM 548 C CA . ILE A 1 71 ? 9.112 8.755 -17.552 1.00 65.69 71 ILE A CA 1
ATOM 549 C C . ILE A 1 71 ? 10.152 8.520 -18.670 1.00 65.69 71 ILE A C 1
ATOM 551 O O . ILE A 1 71 ? 10.993 9.379 -18.919 1.00 65.69 71 ILE A O 1
ATOM 555 N N . GLY A 1 72 ? 10.078 7.400 -19.402 1.00 55.84 72 GLY A N 1
ATOM 556 C CA . GLY A 1 72 ? 11.030 7.053 -20.472 1.00 55.84 72 GLY A CA 1
ATOM 557 C C . GLY A 1 72 ? 10.602 7.415 -21.900 1.00 55.84 72 GLY A C 1
ATOM 558 O O . GLY A 1 72 ? 11.387 7.227 -22.824 1.00 55.84 72 GLY A O 1
ATOM 559 N N . ARG A 1 73 ? 9.371 7.905 -22.116 1.00 54.41 73 ARG A N 1
ATOM 560 C CA . ARG A 1 73 ? 8.839 8.203 -23.466 1.00 54.41 73 ARG A CA 1
ATOM 561 C C . ARG A 1 73 ? 9.045 9.654 -23.919 1.00 54.41 73 ARG A C 1
ATOM 563 O O . ARG A 1 73 ? 8.771 9.965 -25.072 1.00 54.41 73 ARG A O 1
ATOM 570 N N . SER A 1 74 ? 9.551 10.521 -23.043 1.00 53.16 74 SER A N 1
ATOM 571 C CA . SER A 1 74 ? 9.688 11.965 -23.294 1.00 53.16 74 SER A CA 1
ATOM 572 C C . SER A 1 74 ? 11.078 12.396 -23.785 1.00 53.16 74 SER A C 1
ATOM 574 O O . SER A 1 74 ? 11.284 13.574 -24.040 1.00 53.16 74 SER A O 1
ATOM 576 N N . THR A 1 75 ? 12.038 11.476 -23.913 1.00 53.94 75 THR A N 1
ATOM 577 C CA . THR A 1 75 ? 13.434 11.771 -24.304 1.00 53.94 75 THR A CA 1
ATOM 578 C C . THR A 1 75 ? 13.805 11.288 -25.713 1.00 53.94 75 THR A C 1
ATOM 580 O O . THR A 1 75 ? 14.980 11.287 -26.066 1.00 53.94 75 THR A O 1
ATOM 583 N N . GLY A 1 76 ? 12.827 10.876 -26.528 1.00 49.12 76 GLY A N 1
ATOM 584 C CA . GLY A 1 76 ? 13.051 10.285 -27.856 1.00 49.12 76 GLY A CA 1
ATOM 585 C C . GLY A 1 76 ? 12.316 10.966 -29.014 1.00 49.12 76 GLY A C 1
ATOM 586 O O . GLY A 1 76 ? 11.993 10.291 -29.987 1.00 49.12 76 GLY A O 1
ATOM 587 N N . ALA A 1 77 ? 12.001 12.258 -28.906 1.00 50.31 77 ALA A N 1
ATOM 588 C CA . 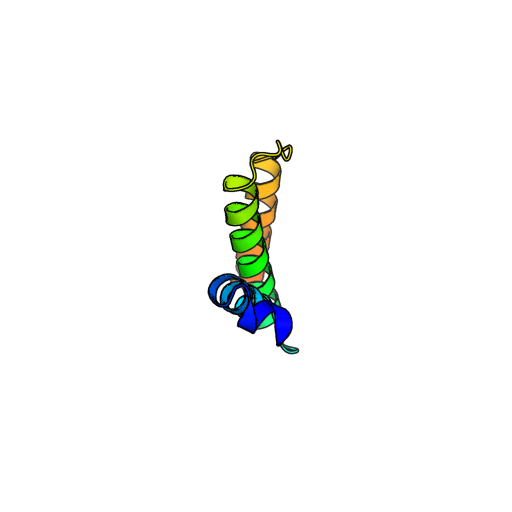ALA A 1 77 ? 11.323 13.012 -29.962 1.00 50.31 77 ALA A CA 1
ATOM 589 C C . ALA A 1 77 ? 11.944 14.403 -30.151 1.00 50.31 77 ALA A C 1
ATOM 591 O O . ALA A 1 77 ? 11.238 15.392 -30.074 1.00 50.31 77 ALA A O 1
ATOM 592 N N . ASP A 1 78 ? 13.252 14.453 -30.392 1.00 46.34 78 ASP A N 1
ATOM 593 C CA . ASP A 1 78 ? 13.912 15.571 -31.072 1.00 46.34 78 ASP A CA 1
ATOM 594 C C . ASP A 1 78 ? 15.016 14.957 -31.945 1.00 46.34 78 ASP A C 1
ATOM 596 O O . ASP A 1 78 ? 16.069 14.544 -31.452 1.00 46.34 78 ASP A O 1
ATOM 600 N N . GLY A 1 79 ? 14.700 14.781 -33.229 1.00 47.44 79 GLY A N 1
ATOM 601 C CA . GLY A 1 79 ? 15.629 14.422 -34.300 1.00 47.44 79 GLY A CA 1
ATOM 602 C C . GLY A 1 79 ? 15.805 15.592 -35.252 1.00 47.44 79 GLY A C 1
ATOM 603 O O . GLY A 1 79 ? 14.865 16.414 -35.337 1.00 47.44 79 GLY A O 1
#

Radius of gyration: 16.47 Å; chains: 1; bounding box: 25×35×50 Å

Foldseek 3Di:
DVVCCVVPVVVVVLQVQLDADPDPLSPLRSVLSVLVVCVVVCVVDPDDDPDPPVVSVVVSVVSVCVNVVVVVPPPPPDD

Organism: NCBI:txid67368